Protein AF-A0ABD1B6S2-F1 (afdb_monomer_lite)

Secondary structure (DSSP, 8-state):
-TT--EEE--S----HHHHHHHHHH-TT--EEE-TT-TTS---THHHHHHHHH-SEEE-TTS--TT-TT----TTS---TTGGG--

Radius of gyration: 14.23 Å; chains: 1; bounding box: 36×39×30 Å

pLDDT: mean 77.89, std 16.57, range [39.28, 92.5]

Sequence (86 aa):
MPELRHLQHFGNILTNVGLNAILDGCPHLVHLDLRKCFNINFAGDFEKRCFERIKDVKRPNDSTAGHPYGPFPMTANYDYNDYYGC

Foldseek 3Di:
DAPAAEDADEQDCQAPVNLVCCCVVYQNHAYYECANNVNYPCDDPNVVSCVVRYNYYHDNPHACPPPPVDGPPPDDPDPVPPPPDD

Structure (mmCIF, N/CA/C/O backbone):
data_AF-A0ABD1B6S2-F1
#
_entry.id   AF-A0ABD1B6S2-F1
#
loop_
_atom_site.group_PDB
_atom_site.id
_atom_site.type_symbol
_atom_site.label_atom_id
_atom_site.label_alt_id
_atom_site.label_comp_id
_atom_site.label_asym_id
_atom_site.label_entity_id
_atom_site.label_seq_id
_atom_site.pdbx_PDB_ins_code
_atom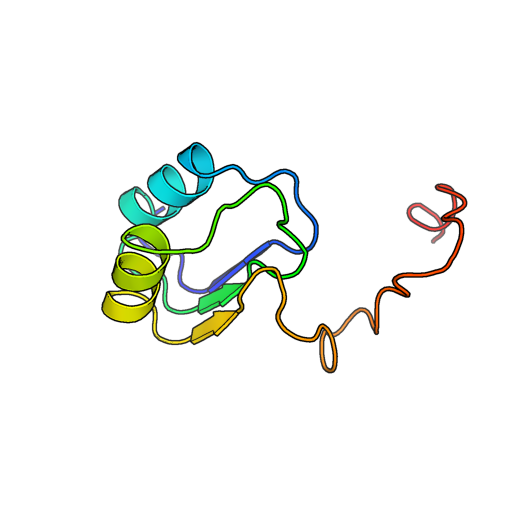_site.Cartn_x
_atom_site.Cartn_y
_atom_site.Cartn_z
_atom_site.occupancy
_atom_site.B_iso_or_equiv
_atom_site.auth_seq_id
_atom_site.auth_comp_id
_atom_site.auth_asym_id
_atom_site.auth_atom_id
_atom_site.pdbx_PDB_model_num
ATOM 1 N N . MET A 1 1 ? -15.810 -2.871 -2.989 1.00 60.00 1 MET A N 1
ATOM 2 C CA . MET A 1 1 ? -16.013 -4.233 -2.448 1.00 60.00 1 MET A CA 1
ATOM 3 C C . MET A 1 1 ? -16.004 -4.117 -0.933 1.00 60.00 1 MET A C 1
ATOM 5 O O . MET A 1 1 ? -14.923 -4.123 -0.358 1.00 60.00 1 MET A O 1
ATOM 9 N N . PRO A 1 2 ? -17.161 -3.901 -0.286 1.00 67.50 2 PRO A N 1
ATOM 10 C CA . PRO A 1 2 ? -17.178 -3.492 1.119 1.00 67.50 2 PRO A CA 1
ATOM 11 C C . PRO A 1 2 ? -16.600 -4.564 2.053 1.00 67.50 2 PRO A C 1
ATOM 13 O O . PRO A 1 2 ? -15.830 -4.227 2.941 1.00 67.50 2 PRO A O 1
ATOM 16 N N . GLU A 1 3 ? -16.854 -5.848 1.788 1.00 81.62 3 GLU A N 1
ATOM 17 C CA . GLU A 1 3 ? -16.464 -6.954 2.679 1.00 81.62 3 GLU A CA 1
ATOM 18 C C . GLU A 1 3 ? -15.043 -7.506 2.468 1.00 81.62 3 GLU A C 1
ATOM 20 O O . GLU A 1 3 ? -14.664 -8.494 3.100 1.00 81.62 3 GLU A O 1
ATOM 25 N N . LEU A 1 4 ? -14.234 -6.915 1.581 1.00 85.88 4 LEU A N 1
ATOM 26 C CA . LEU A 1 4 ? -12.885 -7.422 1.330 1.00 85.88 4 LEU A CA 1
ATOM 27 C C . LEU A 1 4 ? -11.970 -7.123 2.529 1.00 85.88 4 LEU A C 1
ATOM 29 O O . LEU A 1 4 ? -11.679 -5.965 2.822 1.00 85.88 4 LEU A O 1
ATOM 33 N N . ARG A 1 5 ? -11.505 -8.180 3.206 1.00 88.19 5 ARG A N 1
ATOM 34 C CA . ARG A 1 5 ? -10.685 -8.087 4.432 1.00 88.19 5 ARG A CA 1
ATOM 35 C C . ARG A 1 5 ? -9.219 -8.445 4.230 1.00 88.19 5 ARG A C 1
ATOM 37 O O . ARG A 1 5 ? -8.371 -7.906 4.932 1.00 88.19 5 ARG A O 1
ATOM 44 N N . HIS A 1 6 ? -8.916 -9.326 3.283 1.00 87.12 6 HIS A N 1
ATOM 45 C CA . HIS A 1 6 ? -7.552 -9.753 2.996 1.00 87.12 6 HIS A CA 1
ATOM 46 C C . HIS A 1 6 ? -7.301 -9.588 1.504 1.00 87.12 6 HIS A C 1
ATOM 48 O O . HIS A 1 6 ? -8.008 -10.181 0.692 1.00 87.12 6 HIS A O 1
ATOM 54 N N . LEU A 1 7 ? -6.311 -8.772 1.155 1.00 87.25 7 LEU A N 1
ATOM 55 C CA . LEU A 1 7 ? -5.848 -8.613 -0.212 1.00 87.25 7 LEU A CA 1
ATOM 56 C C . LEU A 1 7 ? -4.361 -8.936 -0.255 1.00 87.25 7 LEU A C 1
ATOM 58 O O . LEU A 1 7 ? -3.550 -8.269 0.384 1.00 87.25 7 LEU A O 1
ATOM 62 N N . GLN A 1 8 ? -4.014 -9.964 -1.018 1.00 81.94 8 GLN A N 1
ATOM 63 C CA . GLN A 1 8 ? -2.629 -10.332 -1.260 1.00 81.94 8 GLN A CA 1
ATOM 64 C C . GLN A 1 8 ? -2.314 -10.082 -2.723 1.00 81.94 8 GLN A C 1
ATOM 66 O O . GLN A 1 8 ? -2.921 -10.695 -3.601 1.00 81.94 8 GLN A O 1
ATOM 71 N N . HIS A 1 9 ? -1.384 -9.163 -2.983 1.00 73.19 9 HIS A N 1
ATOM 72 C CA . HIS A 1 9 ? -0.952 -8.858 -4.334 1.00 73.19 9 HIS A CA 1
ATOM 73 C C . HIS A 1 9 ? 0.571 -8.903 -4.421 1.00 73.19 9 HIS A C 1
ATOM 75 O O . HIS A 1 9 ? 1.276 -7.954 -4.093 1.00 73.19 9 HIS A O 1
ATOM 81 N N . PHE A 1 10 ? 1.075 -10.055 -4.851 1.00 73.56 10 PHE A N 1
ATOM 82 C CA . PHE A 1 10 ? 2.501 -10.327 -4.932 1.00 73.56 10 PHE A CA 1
ATOM 83 C C . PHE A 1 10 ? 3.028 -10.046 -6.342 1.00 73.56 10 PHE A C 1
ATOM 85 O O . PHE A 1 10 ? 2.481 -10.563 -7.314 1.00 73.56 10 PHE A O 1
ATOM 92 N N . GLY A 1 11 ? 4.094 -9.250 -6.462 1.00 68.56 11 GLY A N 1
ATOM 93 C CA . GLY A 1 11 ? 4.819 -9.065 -7.731 1.00 68.56 11 GLY A CA 1
ATOM 94 C C . GLY A 1 11 ? 4.001 -8.456 -8.873 1.00 68.56 11 GLY A C 1
ATOM 95 O O . GLY A 1 11 ? 4.320 -8.679 -10.038 1.00 68.56 11 GLY A O 1
ATOM 96 N N . ASN A 1 12 ? 2.936 -7.714 -8.563 1.00 76.00 12 ASN A N 1
ATOM 97 C CA . ASN A 1 12 ? 2.093 -7.080 -9.571 1.00 76.00 12 ASN A CA 1
ATOM 98 C C . ASN A 1 12 ? 2.638 -5.698 -9.978 1.00 76.00 12 ASN A C 1
ATOM 100 O O . ASN A 1 12 ? 3.372 -5.046 -9.236 1.00 76.00 12 ASN A O 1
ATOM 104 N N . ILE A 1 13 ? 2.196 -5.207 -11.135 1.00 81.38 13 ILE A N 1
ATOM 105 C CA . ILE A 1 13 ? 2.439 -3.850 -11.639 1.00 81.38 13 ILE A CA 1
ATOM 106 C C . ILE A 1 13 ? 1.601 -2.771 -10.923 1.00 81.38 13 ILE A C 1
ATOM 108 O O . ILE A 1 13 ? 1.361 -1.704 -11.491 1.00 81.38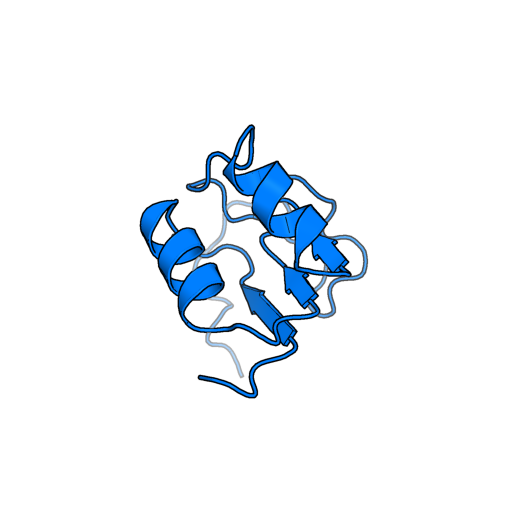 13 ILE A O 1
ATOM 112 N N . LEU A 1 14 ? 1.158 -3.026 -9.687 1.00 87.81 14 LEU A N 1
ATOM 113 C CA . LEU A 1 14 ? 0.300 -2.125 -8.922 1.00 87.81 14 LEU A CA 1
ATOM 114 C C . LEU A 1 14 ? 0.956 -0.744 -8.782 1.00 87.81 14 LEU A C 1
ATOM 116 O O . LEU A 1 14 ? 2.115 -0.623 -8.392 1.00 87.81 14 LEU A O 1
ATOM 120 N N . THR A 1 15 ? 0.201 0.303 -9.105 1.00 90.31 15 THR A N 1
ATOM 121 C CA . THR A 1 15 ? 0.665 1.695 -9.052 1.00 90.31 15 THR A CA 1
ATOM 122 C C . THR A 1 15 ? 0.136 2.405 -7.810 1.00 90.31 15 THR A C 1
ATOM 124 O O . THR A 1 15 ? -0.826 1.960 -7.183 1.00 90.31 15 THR A O 1
ATOM 127 N N . ASN A 1 16 ? 0.700 3.573 -7.495 1.00 89.75 16 ASN A N 1
ATOM 128 C CA . ASN A 1 16 ? 0.194 4.448 -6.428 1.00 89.75 16 ASN A CA 1
ATOM 129 C C . ASN A 1 16 ? -1.299 4.799 -6.608 1.00 89.75 16 ASN A C 1
ATOM 131 O O . ASN A 1 16 ? -2.049 4.866 -5.636 1.00 89.75 16 ASN A O 1
ATOM 135 N N . VAL A 1 17 ? -1.745 4.984 -7.858 1.00 91.50 17 VAL A N 1
ATOM 136 C CA . VAL A 1 17 ? -3.157 5.247 -8.185 1.00 91.50 17 VAL A CA 1
ATOM 137 C C . VAL A 1 17 ? -4.021 4.032 -7.851 1.00 91.50 17 VAL A C 1
ATOM 139 O O . VAL A 1 17 ? -5.055 4.175 -7.200 1.00 91.50 17 VAL A O 1
ATOM 142 N N . GLY A 1 18 ? -3.576 2.834 -8.239 1.00 91.00 18 GLY A N 1
ATOM 143 C CA . GLY A 1 18 ? -4.272 1.590 -7.912 1.00 91.00 18 GLY A CA 1
ATOM 144 C C . GLY A 1 18 ? -4.349 1.342 -6.404 1.00 91.00 18 GLY A C 1
ATOM 145 O O . GLY A 1 18 ? -5.409 0.982 -5.898 1.00 91.00 18 GLY A O 1
ATOM 146 N N . LEU A 1 19 ? -3.262 1.605 -5.671 1.00 90.81 19 LEU A N 1
ATOM 147 C CA . LEU A 1 19 ? -3.240 1.490 -4.213 1.00 90.81 19 LEU A CA 1
ATOM 148 C C . LEU A 1 19 ? -4.263 2.430 -3.557 1.00 90.81 19 LEU A C 1
ATOM 150 O O . LEU A 1 19 ? -5.015 1.992 -2.691 1.00 90.81 19 LEU A O 1
ATOM 154 N N . ASN A 1 20 ? -4.359 3.688 -3.998 1.00 91.38 20 ASN A N 1
ATOM 155 C CA . ASN A 1 20 ? -5.391 4.606 -3.500 1.00 91.38 20 ASN A CA 1
ATOM 156 C C . ASN A 1 20 ? -6.806 4.094 -3.780 1.00 91.38 20 ASN A C 1
ATOM 158 O O . ASN A 1 20 ? -7.636 4.074 -2.874 1.00 91.38 20 ASN A O 1
ATOM 162 N N . ALA A 1 21 ? -7.067 3.611 -4.997 1.00 92.06 21 ALA A N 1
ATOM 163 C CA . ALA A 1 21 ? -8.370 3.055 -5.347 1.00 92.06 21 ALA A CA 1
ATOM 164 C C . ALA A 1 21 ? -8.747 1.852 -4.460 1.00 92.06 21 ALA A C 1
ATOM 166 O O . ALA A 1 21 ? -9.907 1.711 -4.070 1.00 92.06 21 ALA A O 1
ATOM 167 N N . ILE A 1 22 ? -7.775 1.011 -4.086 1.00 90.31 22 ILE A N 1
ATOM 168 C CA . ILE A 1 22 ? -7.979 -0.091 -3.135 1.00 90.31 22 ILE A CA 1
ATOM 169 C C . ILE A 1 22 ? -8.328 0.452 -1.747 1.00 90.31 22 ILE A C 1
ATOM 171 O O . ILE A 1 22 ? -9.317 0.014 -1.158 1.00 90.31 22 ILE A O 1
ATOM 175 N N . LEU A 1 23 ? -7.551 1.408 -1.230 1.00 89.19 23 LEU A N 1
ATOM 176 C CA . LEU A 1 23 ? -7.775 1.997 0.094 1.00 89.19 23 LEU A CA 1
ATOM 177 C C . LEU A 1 23 ? -9.143 2.684 0.198 1.00 89.19 23 LEU A C 1
ATOM 179 O O . LEU A 1 23 ? -9.787 2.627 1.250 1.00 89.19 23 LEU A O 1
ATOM 183 N N . ASP A 1 24 ? -9.603 3.325 -0.871 1.00 90.62 24 ASP A N 1
ATOM 184 C CA . ASP A 1 24 ? -10.889 4.019 -0.893 1.00 90.62 24 ASP A CA 1
ATOM 185 C C . ASP A 1 24 ? -12.059 3.047 -1.156 1.00 90.62 24 ASP A C 1
ATOM 187 O O . ASP A 1 24 ? -13.131 3.192 -0.572 1.00 90.62 24 ASP A O 1
ATOM 191 N N . GLY A 1 25 ? -11.852 2.004 -1.969 1.00 89.88 25 GLY A N 1
ATOM 192 C CA . GLY A 1 25 ? -12.879 1.022 -2.343 1.00 89.88 25 GLY A CA 1
ATOM 193 C C . GLY A 1 25 ? -13.050 -0.176 -1.395 1.00 89.88 25 GLY A C 1
ATOM 194 O O . GLY A 1 25 ? -14.030 -0.925 -1.538 1.00 89.88 25 GLY A O 1
ATOM 195 N N . CYS A 1 26 ? -12.112 -0.375 -0.461 1.00 92.50 26 CYS A N 1
ATOM 196 C CA . CYS A 1 26 ? -12.076 -1.491 0.495 1.00 92.50 26 CYS A CA 1
ATOM 197 C C . CYS A 1 26 ? -11.960 -0.969 1.944 1.00 92.50 26 CYS A C 1
ATOM 199 O O . CYS A 1 26 ? -10.882 -1.004 2.541 1.00 92.50 26 CYS A O 1
ATOM 201 N N . PRO A 1 27 ? -13.056 -0.468 2.544 1.00 88.44 27 PRO A N 1
ATOM 202 C CA . PRO A 1 27 ? -13.017 0.159 3.865 1.00 88.44 27 PRO A CA 1
ATOM 203 C C . PRO A 1 27 ? -12.725 -0.809 5.018 1.00 88.44 27 PRO A C 1
ATOM 205 O O . PRO A 1 27 ? -12.247 -0.365 6.059 1.00 88.44 27 PRO A O 1
ATOM 208 N N . HIS A 1 28 ? -12.987 -2.107 4.843 1.00 89.81 28 HIS A N 1
ATOM 209 C CA . HIS A 1 28 ? -12.803 -3.141 5.868 1.00 89.81 28 HIS A CA 1
ATOM 210 C C . HIS A 1 28 ? -11.533 -3.979 5.667 1.00 89.81 28 HIS A C 1
ATOM 212 O O . HIS A 1 28 ? -11.423 -5.070 6.228 1.00 89.81 28 HIS A O 1
ATOM 218 N N . LEU A 1 29 ? -10.575 -3.485 4.878 1.00 92.19 29 LEU A N 1
ATOM 219 C CA . LEU A 1 29 ? -9.330 -4.193 4.617 1.00 92.19 29 LEU A CA 1
ATOM 220 C C . LEU A 1 29 ? -8.481 -4.288 5.895 1.00 92.19 29 LEU A C 1
ATOM 222 O O . LEU A 1 29 ? -8.111 -3.283 6.494 1.00 92.19 29 LEU A O 1
ATOM 226 N N . VAL A 1 30 ? -8.176 -5.515 6.313 1.00 92.12 30 VAL A N 1
ATOM 227 C CA . VAL A 1 30 ? -7.412 -5.837 7.528 1.00 92.12 30 VAL A CA 1
ATOM 228 C C . VAL A 1 30 ? -5.990 -6.276 7.195 1.00 92.12 30 VAL A C 1
ATOM 230 O O . VAL A 1 30 ? -5.082 -6.017 7.983 1.00 92.12 30 VAL A O 1
ATOM 233 N N . HIS A 1 31 ? -5.800 -6.905 6.035 1.00 91.50 31 HIS A N 1
ATOM 234 C CA . HIS A 1 31 ? -4.508 -7.381 5.560 1.00 91.50 31 HIS A CA 1
ATOM 235 C C . HIS A 1 31 ? -4.247 -6.923 4.129 1.00 91.50 31 HIS A C 1
ATOM 237 O O . HIS A 1 31 ? -5.094 -7.117 3.250 1.00 91.50 31 HIS A O 1
ATOM 243 N N . LEU A 1 32 ? -3.061 -6.363 3.907 1.00 92.06 32 LEU A N 1
ATOM 244 C CA . LEU A 1 32 ? -2.583 -5.931 2.603 1.00 92.06 32 LEU A CA 1
ATOM 245 C C . LEU A 1 32 ? -1.135 -6.376 2.400 1.00 92.06 32 LEU A C 1
ATOM 247 O O . LEU A 1 32 ? -0.224 -5.892 3.068 1.00 92.06 32 LEU A O 1
ATOM 251 N N . ASP A 1 33 ? -0.917 -7.266 1.441 1.00 90.56 33 ASP A N 1
ATOM 252 C CA . ASP A 1 33 ? 0.424 -7.694 1.050 1.00 90.56 33 ASP A CA 1
ATOM 253 C C . ASP A 1 33 ? 0.825 -7.039 -0.272 1.00 90.56 33 ASP A C 1
ATOM 255 O O . ASP A 1 33 ? 0.198 -7.306 -1.299 1.00 90.56 33 ASP A O 1
ATOM 259 N N . LEU A 1 34 ? 1.845 -6.175 -0.229 1.00 89.88 34 LEU A N 1
ATOM 260 C CA . LEU A 1 34 ? 2.404 -5.468 -1.386 1.00 89.88 34 LEU A CA 1
ATOM 261 C C . LEU A 1 34 ? 3.795 -5.975 -1.770 1.00 89.88 34 LEU A C 1
ATOM 263 O O . LEU A 1 34 ? 4.475 -5.315 -2.558 1.00 89.88 34 LEU A O 1
ATOM 267 N N . ARG A 1 35 ? 4.273 -7.096 -1.215 1.00 88.38 35 ARG A N 1
ATOM 268 C CA . ARG A 1 35 ? 5.631 -7.588 -1.494 1.00 88.38 35 ARG A CA 1
ATOM 269 C C . ARG A 1 35 ? 5.872 -7.715 -2.998 1.00 88.38 35 ARG A C 1
ATOM 271 O O . ARG A 1 35 ? 5.022 -8.191 -3.750 1.00 88.38 35 ARG A O 1
ATOM 278 N N . LYS A 1 36 ? 7.052 -7.267 -3.439 1.00 83.56 36 LYS A N 1
ATOM 279 C CA . LYS A 1 36 ? 7.464 -7.189 -4.853 1.00 83.56 36 LYS A CA 1
ATOM 280 C C . LYS A 1 36 ? 6.658 -6.215 -5.735 1.00 83.56 36 LYS A C 1
ATOM 282 O O . LYS A 1 36 ? 6.908 -6.165 -6.935 1.00 83.56 36 LYS A O 1
ATOM 287 N N . CYS A 1 37 ? 5.760 -5.393 -5.183 1.00 88.56 37 CYS A N 1
ATOM 288 C CA . CYS A 1 37 ? 5.113 -4.299 -5.922 1.00 88.56 37 CYS A CA 1
ATOM 289 C C . CYS A 1 37 ? 6.021 -3.056 -5.978 1.00 88.56 37 CYS A C 1
ATOM 291 O O . CYS A 1 37 ? 5.778 -2.054 -5.306 1.00 88.56 37 CYS A O 1
ATOM 293 N N . PHE A 1 38 ? 7.094 -3.122 -6.769 1.00 85.31 38 PHE A N 1
ATOM 294 C CA . PHE A 1 38 ? 8.129 -2.075 -6.823 1.00 85.31 38 PHE A CA 1
ATOM 295 C C . PHE A 1 38 ? 7.710 -0.786 -7.547 1.00 85.31 38 PHE A C 1
ATOM 297 O O . PHE A 1 38 ? 8.383 0.232 -7.424 1.00 85.31 38 PHE A O 1
ATOM 304 N N . ASN A 1 39 ? 6.582 -0.807 -8.261 1.00 85.56 39 ASN A N 1
ATOM 305 C CA . ASN A 1 39 ? 6.006 0.385 -8.889 1.00 85.56 39 ASN A CA 1
ATOM 306 C C . ASN A 1 39 ? 5.331 1.328 -7.874 1.00 85.56 39 ASN A C 1
ATOM 308 O O . ASN A 1 39 ? 4.931 2.439 -8.231 1.00 85.56 39 ASN A O 1
ATOM 312 N N . ILE A 1 40 ? 5.182 0.892 -6.620 1.00 87.94 40 ILE A N 1
ATOM 313 C CA . ILE A 1 40 ? 4.611 1.690 -5.538 1.00 87.94 40 ILE A CA 1
ATOM 314 C C . ILE A 1 40 ? 5.738 2.415 -4.816 1.00 87.94 40 ILE A C 1
ATOM 316 O O . ILE A 1 40 ? 6.654 1.791 -4.280 1.00 87.94 40 ILE A O 1
ATOM 320 N N . ASN A 1 41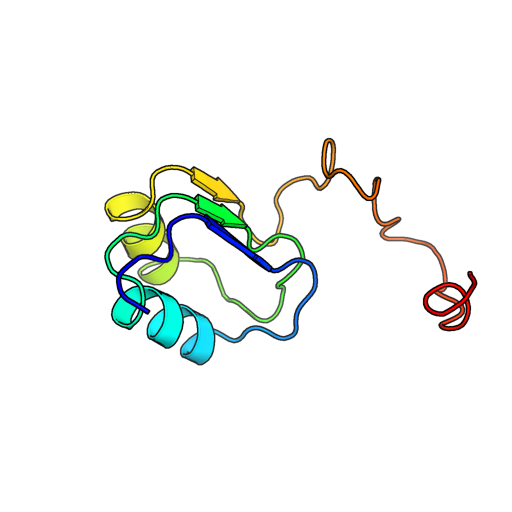 ? 5.619 3.736 -4.715 1.00 87.81 41 ASN A N 1
ATOM 321 C CA . ASN A 1 41 ? 6.448 4.498 -3.794 1.00 87.81 41 ASN A CA 1
ATOM 322 C C . ASN A 1 41 ? 5.811 4.435 -2.402 1.00 87.81 41 ASN A C 1
ATOM 324 O O . ASN A 1 41 ? 5.026 5.305 -2.022 1.00 87.81 41 ASN A O 1
ATOM 328 N N . PHE A 1 42 ? 6.091 3.354 -1.672 1.00 86.75 42 PHE A N 1
ATOM 329 C CA . PHE A 1 42 ? 5.506 3.098 -0.358 1.00 86.75 42 PHE A CA 1
ATOM 330 C C . PHE A 1 42 ? 6.218 3.914 0.732 1.00 86.75 42 PHE A C 1
ATOM 332 O O . PHE A 1 42 ? 6.988 3.378 1.525 1.00 86.75 42 PHE A O 1
ATOM 339 N N . ALA A 1 43 ? 5.992 5.226 0.727 1.00 87.62 43 ALA A N 1
ATOM 340 C CA . ALA A 1 43 ? 6.544 6.175 1.687 1.00 87.62 43 ALA A CA 1
ATOM 341 C C . ALA A 1 43 ? 5.569 7.340 1.928 1.00 87.62 43 ALA A C 1
ATOM 343 O O . ALA A 1 43 ? 4.655 7.584 1.134 1.00 87.62 43 ALA A O 1
ATOM 344 N N . GLY A 1 44 ? 5.773 8.075 3.024 1.00 89.38 44 GLY A N 1
ATOM 345 C CA . GLY A 1 44 ? 5.000 9.277 3.345 1.00 89.38 44 GLY A CA 1
ATOM 346 C C . GLY A 1 44 ? 3.521 8.974 3.596 1.00 89.38 44 GLY A C 1
ATOM 347 O O . GLY A 1 44 ? 3.183 8.131 4.427 1.00 89.38 44 GLY A O 1
ATOM 348 N N . ASP A 1 45 ? 2.634 9.656 2.871 1.00 87.62 45 ASP A N 1
ATOM 349 C CA . ASP A 1 45 ? 1.187 9.576 3.101 1.00 87.62 45 ASP A CA 1
ATOM 350 C C . ASP A 1 45 ? 0.603 8.186 2.830 1.00 87.62 45 ASP A C 1
ATOM 352 O O . ASP A 1 45 ? -0.299 7.750 3.545 1.00 87.62 45 ASP A O 1
ATOM 356 N N . PHE A 1 46 ? 1.121 7.458 1.835 1.00 85.75 46 PHE A N 1
ATOM 357 C CA . PHE A 1 46 ? 0.653 6.100 1.532 1.00 85.75 46 PHE A CA 1
ATOM 358 C C . PHE A 1 46 ? 0.951 5.136 2.669 1.00 85.75 46 PHE A C 1
ATOM 360 O O . PHE A 1 46 ? 0.084 4.362 3.076 1.00 85.75 46 PHE A O 1
ATOM 367 N N . GLU A 1 47 ? 2.172 5.212 3.190 1.00 89.12 47 GLU A N 1
ATOM 368 C CA . GLU A 1 47 ? 2.604 4.408 4.319 1.00 89.12 47 GLU A CA 1
ATOM 369 C C . GLU A 1 47 ? 1.737 4.709 5.546 1.00 89.12 47 GLU A C 1
ATOM 371 O O . GLU A 1 47 ? 1.146 3.798 6.129 1.00 89.12 47 GLU A O 1
ATOM 376 N N . LYS A 1 48 ? 1.582 5.997 5.873 1.00 91.06 48 LYS A N 1
ATOM 377 C CA . LYS A 1 48 ? 0.762 6.454 6.994 1.00 91.06 48 LYS A CA 1
ATOM 378 C C . LYS A 1 48 ? -0.686 5.972 6.876 1.00 91.06 48 LYS A C 1
ATOM 380 O O . LYS A 1 48 ? -1.184 5.325 7.793 1.00 91.06 48 LYS A O 1
ATOM 385 N N . ARG A 1 49 ? -1.345 6.204 5.733 1.00 90.31 49 ARG A N 1
ATOM 386 C CA . ARG A 1 49 ? -2.740 5.777 5.514 1.00 90.31 49 ARG A CA 1
ATOM 387 C C . ARG A 1 49 ? -2.908 4.262 5.620 1.00 90.31 49 ARG A C 1
ATOM 389 O O . ARG A 1 49 ? -3.929 3.812 6.139 1.00 90.31 49 ARG A O 1
ATOM 396 N N . CYS A 1 50 ? -1.946 3.482 5.121 1.00 90.62 50 CYS A N 1
ATOM 397 C CA . CYS A 1 50 ? -2.003 2.025 5.218 1.00 90.62 50 CYS A CA 1
ATOM 398 C C . CYS A 1 50 ? -1.916 1.573 6.678 1.00 90.62 50 CYS A C 1
ATOM 400 O O . CYS A 1 50 ? -2.779 0.822 7.116 1.00 90.62 50 CYS A O 1
ATOM 402 N N . PHE A 1 51 ? -0.942 2.065 7.447 1.00 89.69 51 PHE A N 1
ATOM 403 C CA . PHE A 1 51 ? -0.767 1.660 8.846 1.00 89.69 51 PHE A CA 1
ATOM 404 C C . PHE A 1 51 ? -1.846 2.199 9.797 1.00 89.69 51 PHE A C 1
ATOM 406 O O . PHE A 1 51 ? -2.125 1.571 10.814 1.00 89.69 51 PHE A O 1
ATOM 413 N N . GLU A 1 52 ? -2.488 3.326 9.480 1.00 91.69 52 GLU A N 1
ATOM 414 C CA . GLU A 1 52 ? -3.610 3.849 10.272 1.00 91.69 52 GLU A CA 1
ATOM 415 C C . GLU A 1 52 ? -4.892 3.022 10.108 1.00 91.69 52 GLU A C 1
ATOM 417 O O . GLU A 1 52 ? -5.707 2.951 11.028 1.00 91.69 52 GLU A O 1
ATOM 422 N N . ARG A 1 53 ? -5.100 2.411 8.934 1.00 88.88 53 ARG A N 1
ATOM 423 C CA . ARG A 1 53 ? -6.364 1.737 8.590 1.00 88.88 53 ARG A CA 1
ATOM 424 C C . ARG A 1 53 ? -6.275 0.216 8.587 1.00 88.88 53 ARG A C 1
ATOM 426 O O . ARG A 1 53 ? -7.270 -0.443 8.876 1.00 88.88 53 ARG A O 1
ATOM 433 N N . ILE A 1 54 ? -5.117 -0.337 8.241 1.00 92.38 54 ILE A N 1
ATOM 434 C CA . ILE A 1 54 ? -4.914 -1.762 7.977 1.00 92.38 54 ILE A CA 1
ATOM 435 C C . ILE A 1 54 ? -4.019 -2.334 9.073 1.00 92.38 54 ILE A C 1
ATOM 437 O O . ILE A 1 54 ? -2.973 -1.776 9.391 1.00 92.38 54 ILE A O 1
ATOM 441 N N . LYS A 1 55 ? -4.429 -3.464 9.658 1.00 91.62 55 LYS A N 1
ATOM 442 C CA . LYS A 1 55 ? -3.725 -4.056 10.805 1.00 91.62 55 LYS A CA 1
ATOM 443 C C . LYS A 1 55 ? -2.426 -4.753 10.414 1.00 91.62 55 LYS A C 1
ATOM 445 O O . LYS A 1 55 ? -1.462 -4.686 11.167 1.00 91.62 55 LYS A O 1
ATOM 450 N N . ASP A 1 56 ? -2.411 -5.444 9.278 1.00 91.06 56 ASP A N 1
ATOM 451 C CA . ASP A 1 56 ? -1.232 -6.161 8.791 1.00 91.06 56 ASP A CA 1
ATOM 452 C C . ASP A 1 56 ? -0.912 -5.727 7.364 1.00 91.06 56 ASP A C 1
ATOM 454 O O . ASP A 1 56 ? -1.653 -6.014 6.424 1.00 91.06 56 ASP A O 1
ATOM 458 N N . VAL A 1 57 ? 0.194 -5.005 7.214 1.00 91.50 57 VAL A N 1
ATOM 459 C CA . VAL A 1 57 ? 0.674 -4.506 5.927 1.00 91.50 57 VAL A CA 1
ATOM 460 C C . VAL A 1 57 ? 2.063 -5.073 5.680 1.00 91.50 57 VAL A C 1
ATOM 462 O O . VAL A 1 57 ? 2.950 -4.908 6.518 1.00 91.50 57 VAL A O 1
ATOM 465 N N . LYS A 1 58 ? 2.267 -5.720 4.528 1.00 90.25 58 LYS A N 1
ATOM 466 C CA . LYS A 1 58 ? 3.599 -6.119 4.051 1.00 90.25 58 LYS A CA 1
ATOM 467 C C . LYS A 1 58 ? 4.065 -5.150 2.979 1.00 90.25 58 LYS A C 1
ATOM 469 O O . LYS A 1 58 ? 3.380 -4.951 1.976 1.00 90.25 58 LYS A O 1
ATOM 474 N N . ARG A 1 59 ? 5.231 -4.547 3.188 1.00 90.06 59 ARG A N 1
ATOM 475 C CA . ARG A 1 59 ? 5.818 -3.556 2.281 1.00 90.06 59 ARG A CA 1
ATOM 476 C C . ARG A 1 59 ? 6.368 -4.219 1.013 1.00 90.06 59 ARG A C 1
ATOM 478 O O . ARG A 1 59 ? 6.735 -5.394 1.050 1.00 90.06 59 ARG A O 1
ATOM 485 N N . PRO A 1 60 ? 6.555 -3.459 -0.083 1.00 87.94 60 PRO A N 1
ATOM 486 C CA . PRO A 1 60 ? 7.179 -3.973 -1.304 1.00 87.94 60 PRO A CA 1
ATOM 487 C C . PRO A 1 60 ? 8.526 -4.667 -1.096 1.00 87.94 60 PRO A C 1
ATOM 489 O O . PRO A 1 60 ? 8.807 -5.676 -1.746 1.00 87.94 60 PRO A O 1
ATOM 492 N N . ASN A 1 61 ? 9.323 -4.156 -0.157 1.00 84.75 61 ASN A N 1
ATOM 493 C CA . ASN A 1 61 ? 10.664 -4.652 0.146 1.00 84.75 61 ASN A CA 1
ATOM 494 C C . ASN A 1 61 ? 10.708 -5.669 1.298 1.00 84.75 61 ASN A C 1
ATOM 496 O O . ASN A 1 61 ? 11.796 -6.134 1.636 1.00 84.75 61 ASN A O 1
ATOM 500 N N . ASP A 1 62 ? 9.569 -6.021 1.906 1.00 85.19 62 ASP A N 1
ATOM 501 C CA . ASP A 1 62 ? 9.556 -7.011 2.984 1.00 85.19 62 ASP A CA 1
ATOM 502 C C . ASP A 1 62 ? 9.941 -8.398 2.462 1.00 85.19 62 ASP A C 1
ATOM 504 O O . ASP A 1 62 ? 9.693 -8.766 1.308 1.00 85.19 62 ASP A O 1
ATOM 508 N N . SER A 1 63 ? 10.542 -9.195 3.347 1.00 81.06 63 SER A N 1
ATOM 509 C CA . SER A 1 63 ? 10.956 -10.554 3.015 1.00 81.06 63 SER A CA 1
ATOM 510 C C . SER A 1 63 ? 9.777 -11.397 2.525 1.00 81.06 63 SER A C 1
ATOM 512 O O . SER A 1 63 ? 8.667 -11.374 3.068 1.00 81.06 63 SER A O 1
ATOM 514 N N . THR A 1 64 ? 10.037 -12.200 1.499 1.00 75.12 64 THR A N 1
ATOM 515 C CA . THR A 1 64 ? 9.085 -13.187 0.977 1.00 75.12 64 THR A CA 1
ATOM 516 C C . THR A 1 64 ? 9.184 -14.519 1.717 1.00 75.12 64 THR A C 1
ATOM 518 O O . THR A 1 64 ? 8.458 -15.455 1.388 1.00 75.12 64 THR A O 1
ATOM 521 N N . ALA A 1 65 ? 10.074 -14.624 2.712 1.00 68.94 65 ALA A N 1
ATOM 522 C CA . ALA A 1 65 ? 10.180 -15.799 3.566 1.00 68.94 65 ALA A CA 1
ATOM 523 C C . ALA A 1 65 ? 8.825 -16.094 4.234 1.00 68.94 65 ALA A C 1
ATOM 525 O O . ALA A 1 65 ? 8.156 -15.188 4.731 1.00 68.94 65 ALA A O 1
ATOM 526 N N . GLY A 1 66 ? 8.400 -17.360 4.202 1.00 65.50 66 GLY A N 1
ATOM 527 C CA . GLY A 1 66 ? 7.099 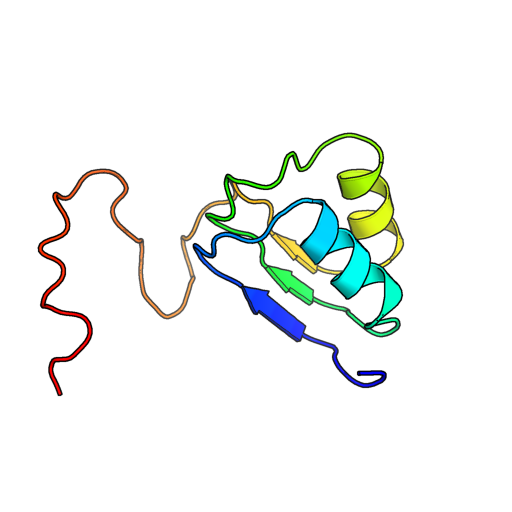-17.787 4.728 1.00 65.50 66 GLY A CA 1
ATOM 528 C C . GLY A 1 66 ? 5.898 -17.529 3.808 1.00 65.50 66 GLY A C 1
ATOM 529 O O . GLY A 1 66 ? 4.771 -17.793 4.212 1.00 65.50 66 GLY A O 1
ATOM 530 N N . HIS A 1 67 ? 6.096 -17.033 2.580 1.00 63.94 67 HIS A N 1
ATOM 531 C CA . HIS A 1 67 ? 5.036 -17.055 1.568 1.00 63.94 67 HIS A CA 1
ATOM 532 C C . HIS A 1 67 ? 4.810 -18.505 1.088 1.00 63.94 67 HIS A C 1
ATOM 534 O O . HIS A 1 67 ? 5.798 -19.206 0.845 1.00 63.94 67 HIS A O 1
ATOM 540 N N . PRO A 1 68 ? 3.554 -18.968 0.923 1.00 62.44 68 PRO A N 1
ATOM 541 C CA . PRO A 1 68 ? 3.246 -20.364 0.583 1.00 62.44 68 PRO A CA 1
ATOM 542 C C . PRO A 1 68 ? 3.858 -20.834 -0.746 1.00 62.44 68 PRO A C 1
ATOM 544 O O . PRO A 1 68 ? 4.023 -22.030 -0.946 1.00 62.44 68 PRO A O 1
ATOM 547 N N . TYR A 1 69 ? 4.250 -19.903 -1.618 1.00 58.62 69 TYR A N 1
ATOM 548 C CA . TYR A 1 69 ? 4.856 -20.186 -2.924 1.00 58.62 69 TYR A CA 1
ATOM 549 C C . TYR A 1 69 ? 6.399 -20.112 -2.942 1.00 58.62 69 TYR A C 1
ATOM 551 O O . TYR A 1 69 ? 7.001 -20.021 -4.005 1.00 58.62 69 TYR A O 1
ATOM 559 N N . GLY A 1 70 ? 7.053 -20.166 -1.775 1.00 54.97 70 GLY A N 1
ATOM 560 C CA . GLY A 1 70 ? 8.516 -20.219 -1.663 1.00 54.97 70 GLY A CA 1
ATOM 561 C C . GLY A 1 70 ? 9.229 -18.880 -1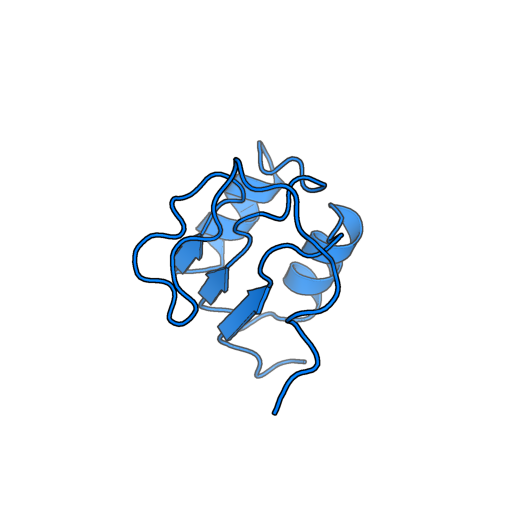.922 1.00 54.97 70 GLY A C 1
ATOM 562 O O . GLY A 1 70 ? 8.609 -17.885 -2.311 1.00 54.97 70 GLY A O 1
ATOM 563 N N . PRO A 1 71 ? 10.544 -18.798 -1.640 1.00 52.09 71 PRO A N 1
ATOM 564 C CA . PRO A 1 71 ? 11.329 -17.609 -1.937 1.00 52.09 71 PRO A CA 1
ATOM 565 C C . PRO A 1 71 ? 11.433 -17.454 -3.454 1.00 52.09 71 PRO A C 1
ATOM 567 O O . PRO A 1 71 ? 12.113 -18.245 -4.093 1.00 52.09 71 PRO A O 1
ATOM 570 N N . PHE A 1 72 ? 10.800 -16.426 -4.027 1.00 53.16 72 PHE A N 1
ATOM 571 C CA . PHE A 1 72 ? 11.102 -16.000 -5.394 1.00 53.16 72 PHE A CA 1
ATOM 572 C C . PHE A 1 72 ? 12.588 -15.618 -5.447 1.00 53.16 72 PHE A C 1
ATOM 574 O O . PHE A 1 72 ? 12.967 -14.618 -4.816 1.00 53.16 72 PHE A O 1
ATOM 581 N N . PRO A 1 73 ? 13.456 -16.395 -6.123 1.00 50.59 73 PRO A N 1
ATOM 582 C CA . PRO A 1 73 ? 14.869 -16.072 -6.172 1.00 50.59 73 PRO A CA 1
ATOM 583 C C . PRO A 1 73 ? 15.036 -14.748 -6.920 1.00 50.59 73 PRO A C 1
ATOM 585 O O . PRO A 1 73 ? 14.692 -14.619 -8.092 1.00 50.59 73 PRO A O 1
ATOM 588 N N . MET A 1 74 ? 15.579 -13.740 -6.237 1.00 52.22 74 MET A N 1
ATOM 589 C CA . MET A 1 74 ? 15.911 -12.428 -6.817 1.00 52.22 74 MET A CA 1
ATOM 590 C C . MET A 1 74 ? 17.028 -12.504 -7.881 1.00 52.22 74 MET A C 1
ATOM 592 O O . MET A 1 74 ? 17.427 -11.467 -8.398 1.00 52.22 74 MET A O 1
ATOM 596 N N . THR A 1 75 ? 17.561 -13.692 -8.199 1.00 48.34 75 THR A N 1
ATOM 597 C CA . THR A 1 75 ? 18.777 -13.851 -9.018 1.00 48.34 75 THR A CA 1
ATOM 598 C C . THR A 1 75 ? 18.712 -14.932 -10.098 1.00 48.34 75 THR A C 1
ATOM 600 O O . THR A 1 75 ? 19.737 -15.209 -10.714 1.00 48.34 75 THR A O 1
ATOM 603 N N . ALA A 1 76 ? 17.570 -15.568 -10.353 1.00 42.75 76 ALA A N 1
ATOM 604 C CA . ALA A 1 76 ? 17.481 -16.537 -11.444 1.00 42.75 76 ALA A CA 1
ATOM 605 C C . ALA A 1 76 ? 16.917 -15.855 -12.694 1.00 42.75 76 ALA A C 1
ATOM 607 O O . ALA A 1 76 ? 15.857 -15.241 -12.634 1.00 42.75 76 ALA A O 1
ATOM 608 N N . ASN A 1 77 ? 17.635 -15.962 -13.816 1.00 47.03 77 ASN A N 1
ATOM 609 C CA . ASN A 1 77 ? 17.061 -15.810 -15.152 1.00 47.03 77 ASN A CA 1
ATOM 610 C C . ASN A 1 77 ? 15.759 -16.619 -15.201 1.00 47.03 77 ASN A C 1
ATOM 612 O O . ASN A 1 77 ? 15.805 -17.848 -15.191 1.00 47.03 77 ASN A O 1
ATOM 616 N N . 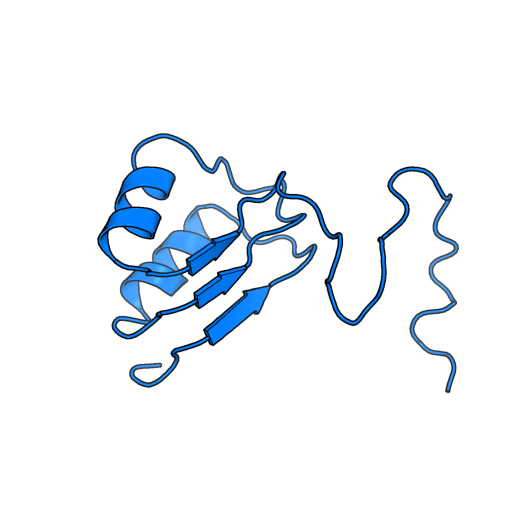TYR A 1 78 ? 14.613 -15.942 -15.188 1.00 49.94 78 TYR A N 1
ATOM 617 C CA . TYR A 1 78 ? 13.326 -16.607 -15.308 1.00 49.94 78 TYR A CA 1
ATOM 618 C C . TYR A 1 78 ? 13.132 -16.983 -16.773 1.00 49.94 78 TYR A C 1
ATOM 620 O O . TYR A 1 78 ? 12.812 -16.133 -17.603 1.00 49.94 78 TYR A O 1
ATOM 628 N N . ASP A 1 79 ? 13.332 -18.262 -17.078 1.00 45.16 79 ASP A N 1
ATOM 629 C CA . ASP A 1 79 ? 12.671 -18.873 -18.219 1.00 45.16 79 ASP A CA 1
ATOM 630 C C . ASP A 1 79 ? 11.168 -18.861 -17.905 1.00 45.16 79 ASP A C 1
ATOM 632 O O . ASP A 1 79 ? 10.704 -19.441 -16.922 1.00 45.16 79 ASP A O 1
ATOM 636 N N . TYR A 1 80 ? 10.419 -18.095 -18.692 1.00 49.97 80 TYR A N 1
ATOM 637 C CA . TYR A 1 80 ? 9.016 -17.718 -18.483 1.00 49.97 80 TYR A CA 1
ATOM 638 C C . TYR A 1 80 ? 8.038 -18.913 -18.573 1.00 49.97 80 TYR A C 1
ATOM 640 O O . TYR A 1 80 ? 6.824 -18.742 -18.493 1.00 49.97 80 TYR A O 1
ATOM 648 N N . ASN A 1 81 ? 8.557 -20.129 -18.757 1.00 46.06 81 ASN A N 1
ATOM 649 C CA . ASN A 1 81 ? 7.805 -21.294 -19.208 1.00 46.06 81 ASN A CA 1
ATOM 650 C C . ASN A 1 81 ? 7.323 -22.244 -18.101 1.00 46.06 81 ASN A C 1
ATOM 652 O O . ASN A 1 81 ? 6.531 -23.131 -18.399 1.00 46.06 81 ASN A O 1
ATOM 656 N N . ASP A 1 82 ? 7.711 -22.059 -16.837 1.00 50.00 82 ASP A N 1
ATOM 657 C CA . ASP A 1 82 ? 7.318 -23.009 -15.778 1.00 50.00 82 ASP A CA 1
ATOM 658 C C . ASP A 1 82 ? 5.971 -22.668 -15.101 1.00 50.00 82 ASP A C 1
ATOM 660 O O . ASP A 1 82 ? 5.450 -23.438 -14.302 1.00 50.00 82 ASP A O 1
ATOM 664 N N . TYR A 1 83 ? 5.352 -21.526 -15.439 1.00 49.88 83 TYR A N 1
ATOM 665 C CA . TYR A 1 83 ? 4.101 -21.066 -14.808 1.00 49.88 83 TYR A CA 1
ATOM 666 C C . TYR A 1 83 ? 2.814 -21.666 -15.418 1.00 49.88 83 TYR A C 1
ATOM 668 O O . TYR A 1 83 ? 1.722 -21.403 -14.922 1.00 49.88 83 TYR A O 1
ATOM 676 N N . TYR A 1 84 ? 2.920 -22.481 -16.476 1.00 46.97 84 TYR A N 1
ATOM 677 C CA . TYR A 1 84 ? 1.779 -23.172 -17.110 1.00 46.97 84 TYR A CA 1
ATOM 678 C C . TYR A 1 84 ? 1.918 -24.708 -17.133 1.00 46.97 84 TYR A C 1
ATOM 680 O O . TYR A 1 84 ? 1.215 -25.383 -17.886 1.00 46.97 84 TYR A O 1
ATOM 688 N N . GLY A 1 85 ? 2.815 -25.281 -16.327 1.00 48.31 85 GLY A N 1
ATOM 689 C CA . GLY A 1 85 ? 3.053 -26.724 -16.286 1.00 48.31 85 GLY A CA 1
ATOM 690 C C . GLY A 1 85 ? 2.343 -27.440 -15.135 1.00 48.31 85 GLY A C 1
ATOM 691 O O . GLY A 1 85 ? 2.904 -27.505 -14.047 1.00 48.31 85 GLY A O 1
ATOM 692 N N . CYS A 1 86 ? 1.214 -28.085 -15.458 1.00 39.28 86 CYS A N 1
ATOM 693 C CA . CYS A 1 86 ? 0.414 -29.059 -14.678 1.00 39.28 86 CYS A CA 1
ATOM 694 C C . CYS A 1 86 ? -0.717 -28.503 -13.799 1.00 39.28 86 CYS A C 1
ATOM 696 O O . CYS A 1 86 ? -0.446 -27.941 -12.717 1.00 39.28 86 CYS A O 1
#

InterPro domains:
  IPR032675 Leucine-rich repeat domain superfamily [G3DSA:3.80.10.10] (1-57)

Organism: NCBI:txid228776